Protein AF-A0A060W6D6-F1 (afdb_monomer_lite)

Foldseek 3Di:
DDDDDDDPPDPPPPVPPPPVQDDPVCVVLVVLCVVVVQDPVCLLVDDPVVCVVSVNPDPVSSVRSVVSSVVVVCQVVCVPPHHLVNLVVQLVVLVVQLVCVVVVVVPPPDCPVPPPDDDPVVNVVSVVSNVVSVVVSVVVVVVVVDPPPDPPPDDPPDDDDD

InterPro domains:
  IPR001660 Sterile alpha motif domain [PF00536] (26-70)
  IPR001660 Sterile alpha motif domain [PS50105] (26-75)
  IPR001660 Sterile alpha motif domain [SM00454] (10-75)
  IPR013761 Sterile alpha motif/pointed domain superfamily [G3DSA:1.10.150.50] (19-89)
  IPR013761 Sterile alpha motif/pointed domain superfamily [SSF47769] (26-82)
  IPR017874 CRIC domain [PF10534] (83-144)
  IPR017874 CRIC domain [PS51290] (83-162)
  IPR051566 Connector enhancer of kinase suppressor of Ras [PTHR12844] (21-143)

Organism: Oncorhynchus mykiss (NCBI:txid8022)

Radius of gyration: 28.9 Å; chains: 1; bounding box: 75×68×72 Å

pLDDT: mean 71.38, std 18.23, range [37.25, 92.88]

Secondary structure (DSSP, 8-state):
----------S--------TTS-TTTHHHHHHHHHTT--HHHHHT--HHHHHHTT---HHHHHHHHHHHHHHHHHHHHHHH--HHHHHHHHHHHHHHHHHHHHHHHH-----TTSTT---HHHHHHHHHHHHHHHHHHHHHHHHHS----------------

Sequence (162 aa):
MVLPEDSYFPSHALLPVPHAGLDDCLQQYIKNFEREKINGEQLLHITHQELEELGVT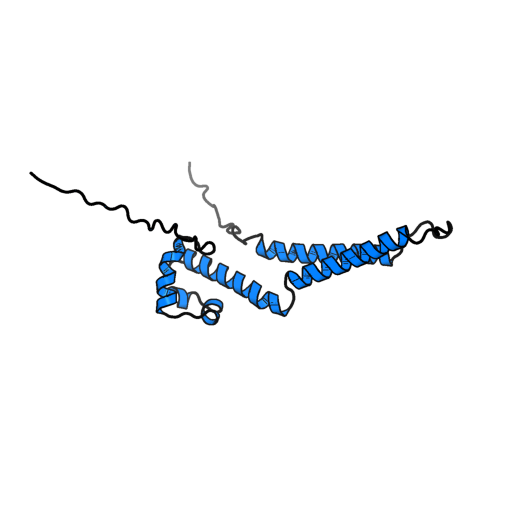RIGHQELILEAVDLLCALNYGLETENLRTLSHKLNASAKNLQNFITGRRRGGHYDGRASRRLPNDFLTSVVDLIGAAKNLLAWLDRWVLPRGGGGGGVLGLEAED

Structure (mmCIF, N/CA/C/O backbone):
data_AF-A0A060W6D6-F1
#
_entry.id   AF-A0A060W6D6-F1
#
loop_
_atom_site.group_PDB
_atom_site.id
_atom_site.type_symbol
_atom_site.label_atom_id
_atom_site.label_alt_id
_atom_site.label_comp_id
_atom_site.label_asym_id
_atom_site.label_entity_id
_atom_site.label_seq_id
_atom_site.pdbx_PDB_ins_code
_atom_site.Cartn_x
_atom_site.Cartn_y
_atom_site.Cartn_z
_atom_site.occupancy
_atom_site.B_iso_or_equiv
_atom_site.auth_seq_id
_atom_site.auth_comp_id
_atom_site.auth_asym_id
_atom_site.auth_atom_id
_atom_site.pdbx_PDB_model_num
ATOM 1 N N . MET A 1 1 ? -53.236 40.724 25.446 1.00 37.25 1 MET A N 1
ATOM 2 C CA . MET A 1 1 ? -52.222 39.705 25.776 1.00 37.25 1 MET A CA 1
ATOM 3 C C . MET A 1 1 ? -51.017 39.981 24.906 1.00 37.25 1 MET A C 1
ATOM 5 O O . MET A 1 1 ? -51.133 39.911 23.693 1.00 37.25 1 MET A O 1
ATOM 9 N N . VAL A 1 2 ? -49.934 40.419 25.537 1.00 40.75 2 VAL A N 1
ATOM 10 C CA . VAL A 1 2 ? -48.627 40.647 24.916 1.00 40.75 2 VAL A CA 1
ATOM 11 C C . VAL A 1 2 ? -47.867 39.326 24.999 1.00 40.75 2 VAL A C 1
ATOM 13 O O . VAL A 1 2 ? -47.764 38.781 26.095 1.00 40.75 2 VAL A O 1
ATOM 16 N N . LEU A 1 3 ? -47.360 38.829 23.873 1.00 39.25 3 LEU A N 1
ATOM 17 C CA . LEU A 1 3 ? -46.240 37.887 23.810 1.00 39.25 3 LEU A CA 1
ATOM 18 C C . LEU A 1 3 ? -45.323 38.308 22.647 1.00 39.25 3 LEU A C 1
ATOM 20 O O . LEU A 1 3 ? -45.827 38.872 21.674 1.00 39.25 3 LEU A O 1
ATOM 24 N N . PRO A 1 4 ? -43.999 38.128 22.785 1.00 47.41 4 PRO A N 1
ATOM 25 C CA . PRO A 1 4 ? -43.001 39.072 22.296 1.00 47.41 4 PRO A CA 1
ATOM 26 C C . PRO A 1 4 ? -42.247 38.590 21.053 1.00 47.41 4 PRO A C 1
ATOM 28 O O . PRO A 1 4 ? -42.197 37.399 20.747 1.00 47.41 4 PRO A O 1
ATOM 31 N N . GLU A 1 5 ? -41.617 39.553 20.382 1.00 45.28 5 GLU A N 1
ATOM 32 C CA . GLU A 1 5 ? -40.485 39.316 19.494 1.00 45.28 5 GLU A CA 1
ATOM 33 C C . GLU A 1 5 ? -39.316 38.736 20.296 1.00 45.28 5 GLU A C 1
ATOM 35 O O . GLU A 1 5 ? -38.897 39.347 21.271 1.00 45.28 5 GLU A O 1
ATOM 40 N N . ASP A 1 6 ? -38.859 37.541 19.915 1.00 44.53 6 ASP A N 1
ATOM 41 C CA . ASP A 1 6 ? -37.457 37.098 19.948 1.00 44.53 6 ASP A CA 1
ATOM 42 C C . ASP A 1 6 ? -37.384 35.603 19.589 1.00 44.53 6 ASP A C 1
ATOM 44 O O . ASP A 1 6 ? -37.548 34.710 20.416 1.00 44.53 6 ASP A O 1
ATOM 48 N N . SER A 1 7 ? -37.091 35.305 18.325 1.00 41.03 7 SER A N 1
ATOM 49 C CA . SER A 1 7 ? -36.279 34.125 17.995 1.00 41.03 7 SER A CA 1
ATOM 50 C C . SER A 1 7 ? -35.308 34.507 16.888 1.00 41.03 7 SER A C 1
ATOM 52 O O . SER A 1 7 ? -35.421 34.145 15.722 1.00 41.03 7 SER A O 1
ATOM 54 N N . TYR A 1 8 ? -34.364 35.339 17.321 1.00 41.38 8 TYR A N 1
ATOM 55 C CA . TYR A 1 8 ? -33.032 35.521 16.771 1.00 41.38 8 TYR A CA 1
ATOM 56 C C . TYR A 1 8 ? -32.533 34.217 16.124 1.00 41.38 8 TYR A C 1
ATOM 58 O O . TYR A 1 8 ? -32.167 33.270 16.817 1.00 41.38 8 TYR A O 1
ATOM 66 N N . PHE A 1 9 ? -32.551 34.153 14.791 1.00 40.53 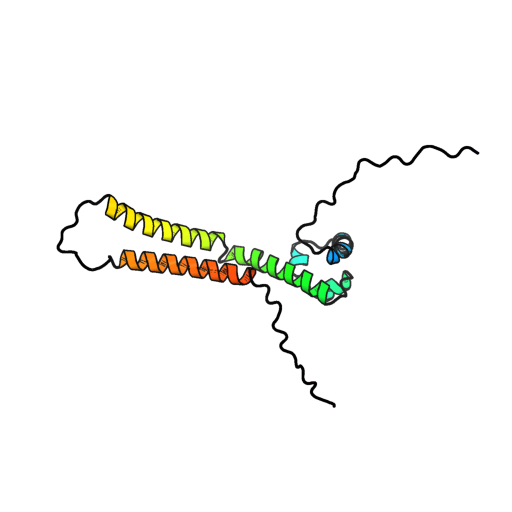9 PHE A N 1
ATOM 67 C CA . PHE A 1 9 ? -31.849 33.115 14.040 1.00 40.53 9 PHE A CA 1
ATOM 68 C C . PHE A 1 9 ? -30.346 33.299 14.301 1.00 40.53 9 PHE A C 1
ATOM 70 O O . PHE A 1 9 ? -29.799 34.332 13.905 1.00 40.53 9 PHE A O 1
ATOM 77 N N . PRO A 1 10 ? -29.645 32.362 14.962 1.00 38.84 10 PRO A N 1
ATOM 78 C CA . PRO A 1 10 ? -28.228 32.544 15.226 1.00 38.84 10 PRO A CA 1
ATOM 79 C C . PRO A 1 10 ? -27.428 32.311 13.938 1.00 38.84 10 PRO A C 1
ATOM 81 O O . PRO A 1 10 ? -27.513 31.248 13.323 1.00 38.84 10 PRO A O 1
ATOM 84 N N . SER A 1 11 ? -26.618 33.302 13.550 1.00 43.44 11 SER A N 1
ATOM 85 C CA . SER A 1 11 ? -25.692 33.312 12.399 1.00 43.44 11 SER A CA 1
ATOM 86 C C . SER A 1 11 ? -24.492 32.359 12.536 1.00 43.44 11 SER A C 1
ATOM 88 O O . SER A 1 11 ? -23.369 32.683 12.158 1.00 43.44 11 SER A O 1
ATOM 90 N N . HIS A 1 12 ? -24.715 31.164 13.066 1.00 49.94 12 HIS A N 1
ATOM 91 C CA . HIS A 1 12 ? -23.753 30.066 13.072 1.00 49.94 12 HIS A CA 1
ATOM 92 C C . HIS A 1 12 ? -24.456 28.798 12.593 1.00 49.94 12 HIS A C 1
ATOM 94 O O . HIS A 1 12 ? -24.421 27.747 13.225 1.00 49.94 12 HIS A O 1
ATOM 100 N N . ALA A 1 13 ? -25.014 28.881 11.383 1.00 44.91 13 ALA A N 1
ATOM 101 C CA . ALA A 1 13 ? -24.938 27.762 10.456 1.00 44.91 13 ALA A CA 1
ATOM 102 C C . ALA A 1 13 ? -23.454 27.548 10.098 1.00 44.91 13 ALA A C 1
ATOM 104 O O . ALA A 1 13 ? -23.007 27.808 8.982 1.00 44.91 13 ALA A O 1
ATOM 105 N N . LEU A 1 14 ? -22.670 27.119 11.091 1.00 47.62 14 LEU A N 1
ATOM 106 C CA . LEU A 1 14 ? -21.474 26.344 10.843 1.00 47.62 14 LEU A CA 1
ATOM 107 C C . LEU A 1 14 ? -22.009 25.083 10.179 1.00 47.62 14 LEU A C 1
ATOM 109 O O . LEU A 1 14 ? -22.481 24.170 10.853 1.00 47.62 14 LEU A O 1
ATOM 113 N N . LEU A 1 15 ? -22.032 25.090 8.843 1.00 46.28 15 LEU A N 1
ATOM 114 C CA . LEU A 1 15 ? -22.067 23.858 8.073 1.00 46.28 15 LEU A CA 1
ATOM 115 C C . LEU A 1 15 ? -21.055 22.941 8.762 1.00 46.28 15 LEU A C 1
ATOM 117 O O . LEU A 1 15 ? -19.901 23.367 8.900 1.00 46.28 15 LEU A O 1
ATOM 121 N N . PRO A 1 16 ? -21.472 21.772 9.282 1.00 48.59 16 PRO A N 1
ATOM 122 C CA . PRO A 1 16 ? -20.532 20.849 9.878 1.00 48.59 16 PRO A CA 1
ATOM 123 C C . PRO A 1 16 ? -19.476 20.634 8.812 1.00 48.59 16 PRO A C 1
ATOM 125 O O . PRO A 1 16 ? -19.795 20.224 7.694 1.00 48.59 16 PRO A O 1
ATOM 128 N N . VAL A 1 17 ? -18.244 21.035 9.117 1.00 52.00 17 VAL A N 1
ATOM 129 C CA . VAL A 1 17 ? -17.104 20.698 8.281 1.00 52.00 17 VAL A CA 1
ATOM 130 C C . VAL A 1 17 ? -17.187 19.182 8.192 1.00 52.00 17 VAL A C 1
ATOM 132 O O . VAL A 1 17 ? -17.145 18.542 9.245 1.00 52.00 17 VAL A O 1
ATOM 135 N N . PRO A 1 18 ? -17.445 18.595 7.013 1.00 46.22 18 PRO A N 1
ATOM 136 C CA . PRO A 1 18 ? -17.610 17.164 6.945 1.00 46.22 18 PRO A CA 1
ATOM 137 C C . PRO A 1 18 ? -16.275 16.603 7.411 1.00 46.22 18 PRO A C 1
ATOM 139 O O . PRO A 1 18 ? -15.227 16.909 6.837 1.00 46.22 18 PRO A O 1
ATOM 142 N N . HIS A 1 19 ? -16.303 15.837 8.495 1.00 48.00 19 HIS A N 1
ATOM 143 C CA . HIS A 1 19 ? -15.219 14.951 8.880 1.00 48.00 19 HIS A CA 1
ATOM 144 C C . HIS A 1 19 ? -15.149 13.869 7.790 1.00 48.00 19 HIS A C 1
ATOM 146 O O . HIS A 1 19 ? -15.548 12.731 8.005 1.00 48.00 19 HIS A O 1
ATOM 152 N N . ALA A 1 20 ? -14.758 14.268 6.575 1.00 49.22 20 ALA A N 1
ATOM 153 C CA . ALA A 1 20 ? -14.854 13.522 5.327 1.00 49.22 20 ALA A CA 1
ATOM 154 C C . ALA A 1 20 ? -13.781 12.429 5.294 1.00 49.22 20 ALA A C 1
ATOM 156 O O . ALA A 1 20 ? -12.821 12.487 4.529 1.00 49.22 20 ALA A O 1
ATOM 157 N N . GLY A 1 21 ? -13.934 11.468 6.196 1.00 53.09 21 GLY A N 1
ATOM 158 C CA . GLY A 1 21 ? -13.052 10.324 6.359 1.00 53.09 21 GLY A CA 1
ATOM 159 C C . GLY A 1 21 ? -13.616 9.249 7.288 1.00 53.09 21 GLY A C 1
ATOM 160 O O . GLY A 1 21 ? -13.242 8.097 7.130 1.00 53.09 21 GLY A O 1
ATOM 161 N N . LEU A 1 22 ? -14.527 9.589 8.210 1.00 60.41 22 LEU A N 1
ATOM 162 C CA . LEU A 1 22 ? -15.214 8.626 9.080 1.00 60.41 22 LEU A CA 1
ATOM 163 C C . LEU A 1 22 ? -16.711 8.644 8.779 1.00 60.41 22 LEU A C 1
ATOM 165 O O . LEU A 1 22 ? -17.303 9.723 8.752 1.00 60.41 22 LEU A O 1
ATOM 169 N N . ASP A 1 23 ? -17.311 7.465 8.599 1.00 72.38 23 ASP A N 1
ATOM 170 C CA . ASP A 1 23 ? -18.759 7.330 8.434 1.00 72.38 23 ASP A CA 1
ATOM 171 C C . ASP A 1 23 ? -19.506 8.034 9.576 1.00 72.38 23 ASP A C 1
ATOM 173 O O . ASP A 1 23 ? -19.101 7.972 10.743 1.00 72.38 23 ASP A O 1
ATOM 177 N N . ASP A 1 24 ? -20.637 8.674 9.261 1.00 75.75 24 ASP A N 1
ATOM 178 C CA . ASP A 1 24 ? -21.458 9.413 10.234 1.00 75.75 24 ASP A CA 1
ATOM 179 C C . ASP A 1 24 ? -21.856 8.548 11.450 1.00 75.75 24 ASP A C 1
ATOM 181 O O . ASP A 1 24 ? -22.065 9.058 12.553 1.00 75.75 24 ASP A O 1
ATOM 185 N N . CYS A 1 25 ? -21.901 7.220 11.285 1.00 76.31 25 CYS A N 1
ATOM 186 C CA . CYS A 1 25 ? -22.187 6.256 12.349 1.00 76.31 25 CYS A CA 1
ATOM 187 C C . CYS A 1 25 ? -21.066 6.112 13.401 1.00 76.31 25 CYS A C 1
ATOM 189 O O . CYS A 1 25 ? -21.333 5.638 14.513 1.00 76.31 25 CYS A O 1
ATOM 191 N N . LEU A 1 26 ? -19.837 6.543 13.090 1.00 80.88 26 LEU A N 1
ATOM 192 C CA . LEU A 1 26 ? -18.664 6.458 13.968 1.00 80.88 26 LEU A CA 1
ATOM 193 C C . LEU A 1 26 ? -18.400 7.753 14.751 1.00 80.88 26 LEU A C 1
ATOM 195 O O . LEU A 1 26 ? -17.689 7.731 15.757 1.00 80.88 26 LEU A O 1
ATOM 199 N N . GLN A 1 27 ? -19.035 8.864 14.363 1.00 82.69 27 GLN A N 1
ATOM 200 C CA . GLN A 1 27 ? -18.894 10.178 15.013 1.00 82.69 27 GLN A CA 1
ATOM 201 C C . GLN A 1 27 ? -19.202 10.143 16.518 1.00 82.69 27 GLN A C 1
ATOM 203 O O . GLN A 1 27 ? -18.577 10.844 17.315 1.00 82.69 27 GLN A O 1
ATOM 208 N N . GLN A 1 28 ? -20.136 9.283 16.936 1.00 83.94 28 GLN A N 1
ATOM 209 C CA . GLN A 1 28 ? -20.504 9.112 18.345 1.00 83.94 28 GLN A CA 1
ATOM 210 C C . GLN A 1 28 ? -19.354 8.595 19.226 1.00 83.94 28 GLN A C 1
ATOM 212 O O . GLN A 1 28 ? -19.357 8.852 20.430 1.00 83.94 28 GLN A O 1
ATOM 217 N N . TYR A 1 29 ? -18.367 7.902 18.649 1.00 85.75 29 TYR A N 1
ATOM 218 C CA . TYR A 1 29 ? -17.255 7.327 19.403 1.00 85.75 29 TYR A CA 1
ATOM 219 C C . TYR A 1 29 ? -16.089 8.291 19.576 1.00 85.75 29 TYR A C 1
ATOM 221 O O . TYR A 1 29 ? -15.342 8.136 20.536 1.00 85.75 29 TYR A O 1
ATOM 229 N N . ILE A 1 30 ? -15.962 9.322 18.734 1.00 83.81 30 ILE A N 1
ATOM 230 C CA . ILE A 1 30 ? -14.834 10.273 18.763 1.00 83.81 30 ILE A CA 1
ATOM 231 C C . ILE A 1 30 ? -14.621 10.845 20.172 1.00 83.81 30 ILE A C 1
ATOM 233 O O . ILE A 1 30 ? -13.504 10.851 20.681 1.00 83.81 30 ILE A O 1
ATOM 237 N N . LYS A 1 31 ? -15.708 11.204 20.867 1.00 83.69 31 LYS A N 1
ATOM 238 C CA . LYS A 1 31 ? -15.656 11.724 22.245 1.00 83.69 31 LYS A CA 1
ATOM 239 C C . LYS A 1 31 ? -15.093 10.724 23.262 1.00 83.69 31 LYS A C 1
ATOM 241 O O . LYS A 1 31 ? -14.565 11.139 24.291 1.00 83.69 31 LYS A O 1
ATOM 246 N N . ASN A 1 32 ? -15.234 9.423 23.016 1.00 86.38 32 ASN A N 1
ATOM 247 C CA . ASN A 1 32 ? -14.671 8.378 23.870 1.00 86.38 32 ASN A CA 1
ATOM 248 C C . ASN A 1 32 ? -13.166 8.232 23.628 1.00 86.38 32 ASN A C 1
ATOM 250 O O . ASN A 1 32 ? -12.413 8.224 24.596 1.00 86.38 32 ASN A O 1
ATOM 254 N N . PHE A 1 33 ? -12.727 8.227 22.366 1.00 86.69 33 PHE A N 1
ATOM 255 C CA . PHE A 1 33 ? -11.301 8.217 22.017 1.00 86.69 33 PHE A CA 1
ATOM 256 C C . PHE A 1 33 ? -10.567 9.457 22.551 1.00 86.69 33 PHE A C 1
ATOM 258 O O . PHE A 1 33 ? -9.471 9.339 23.097 1.00 86.69 33 PHE A O 1
ATOM 265 N N . GLU A 1 34 ? -11.185 10.641 22.458 1.00 85.69 34 GLU A N 1
ATOM 266 C CA . GLU A 1 34 ? -10.627 11.884 23.007 1.00 85.69 34 GLU A CA 1
ATOM 267 C C . GLU A 1 34 ? -10.556 11.868 24.540 1.00 85.69 34 GLU A C 1
ATOM 269 O O . GLU A 1 34 ? -9.562 12.314 25.118 1.00 85.69 34 GLU A O 1
ATOM 274 N N . ARG A 1 35 ? -11.591 11.340 25.210 1.00 88.19 35 ARG A N 1
ATOM 275 C CA . ARG A 1 35 ? -11.634 11.237 26.677 1.00 88.19 35 ARG A CA 1
ATOM 276 C C . ARG A 1 35 ? -10.552 10.303 27.211 1.00 88.19 35 ARG A C 1
ATOM 278 O O . ARG A 1 35 ? -9.870 10.675 28.163 1.00 88.19 35 ARG A O 1
ATOM 285 N N . GLU A 1 36 ? -10.376 9.146 26.578 1.00 87.31 36 GLU A N 1
ATOM 286 C CA . GLU A 1 36 ? -9.322 8.185 26.930 1.00 87.31 36 GLU A CA 1
ATOM 287 C C . GLU A 1 36 ? -7.936 8.591 26.390 1.00 87.31 36 GLU A C 1
ATOM 289 O O . GLU A 1 36 ? -6.944 7.916 26.651 1.00 87.31 36 GLU A O 1
ATOM 294 N N . LYS A 1 37 ? -7.839 9.731 25.685 1.00 86.00 37 LYS A N 1
ATOM 295 C CA . LYS A 1 37 ? -6.596 10.303 25.137 1.00 86.00 37 LYS A CA 1
ATOM 296 C C . LYS A 1 37 ? -5.791 9.317 24.286 1.00 86.00 37 LYS A C 1
ATOM 298 O O . LYS A 1 37 ? -4.561 9.301 24.357 1.00 86.00 37 LYS A O 1
ATOM 303 N N . ILE A 1 38 ? -6.482 8.534 23.462 1.00 86.50 38 ILE A N 1
ATOM 304 C CA . ILE A 1 38 ? -5.843 7.597 22.537 1.00 86.50 38 ILE A CA 1
ATOM 305 C C . ILE A 1 38 ? -4.963 8.383 21.561 1.00 86.50 38 ILE A C 1
ATOM 307 O O . ILE A 1 38 ? -5.441 9.256 20.832 1.00 86.50 38 ILE A O 1
ATOM 311 N N . ASN A 1 39 ? -3.662 8.102 21.570 1.00 85.44 39 ASN A N 1
ATOM 312 C CA . ASN A 1 39 ? -2.721 8.725 20.647 1.00 85.44 39 ASN A CA 1
ATOM 313 C C . ASN A 1 39 ? -2.704 7.989 19.289 1.00 85.44 39 ASN A C 1
ATOM 315 O O . ASN A 1 39 ? -3.267 6.906 19.139 1.00 85.44 39 ASN A O 1
ATOM 319 N N . GLY A 1 40 ? -2.055 8.577 18.279 1.00 82.38 40 GLY A N 1
ATOM 320 C CA . GLY A 1 40 ? -2.015 7.989 16.935 1.00 82.38 40 GLY A CA 1
ATOM 321 C C . GLY A 1 40 ? -1.324 6.622 16.869 1.00 82.38 40 GLY A C 1
ATOM 322 O O . GLY A 1 40 ? -1.726 5.785 16.076 1.00 82.38 40 GLY A O 1
ATOM 323 N N . GLU A 1 41 ? -0.325 6.368 17.715 1.00 82.75 41 GLU A N 1
ATOM 324 C CA . GLU A 1 41 ? 0.393 5.086 17.772 1.00 82.75 41 GLU A CA 1
ATOM 325 C C . GLU A 1 41 ? -0.470 3.979 18.394 1.00 82.75 41 GLU A C 1
ATOM 327 O O . GLU A 1 41 ? -0.557 2.878 17.862 1.00 82.75 41 GLU A O 1
ATOM 332 N N . GLN A 1 42 ? -1.174 4.294 19.479 1.00 85.50 42 GLN A N 1
ATOM 333 C CA . GLN A 1 42 ? -2.141 3.413 20.126 1.00 85.50 42 GLN A CA 1
ATOM 334 C C . GLN A 1 42 ? -3.306 3.103 19.189 1.00 85.50 42 GLN A C 1
ATOM 336 O O . GLN A 1 42 ? -3.723 1.955 19.101 1.00 85.50 42 GLN A O 1
ATOM 341 N N . LEU A 1 43 ? -3.795 4.101 18.444 1.00 88.81 43 LEU A N 1
ATOM 342 C CA . LEU A 1 43 ? -4.859 3.892 17.466 1.00 88.81 43 LEU A CA 1
ATOM 343 C C . LEU A 1 43 ? -4.421 2.957 16.329 1.00 88.81 43 LEU A C 1
ATOM 345 O O . LEU A 1 43 ? -5.225 2.158 15.866 1.00 88.81 43 LEU A O 1
ATOM 349 N N . LEU A 1 44 ? -3.154 3.020 15.905 1.00 85.69 44 LEU A N 1
ATOM 350 C CA . LEU A 1 44 ? -2.599 2.122 14.884 1.00 85.69 44 LEU A CA 1
ATOM 351 C C . LEU A 1 44 ? -2.457 0.667 15.357 1.00 85.69 44 LEU A C 1
ATOM 353 O O . LEU A 1 44 ? -2.387 -0.239 14.530 1.00 85.69 44 LEU A O 1
ATOM 357 N N . HIS A 1 45 ? -2.412 0.439 16.670 1.00 85.19 45 HIS A N 1
ATOM 358 C CA . HIS A 1 45 ? -2.262 -0.885 17.280 1.00 85.19 45 HIS A CA 1
ATOM 359 C C . HIS A 1 45 ? -3.505 -1.348 18.045 1.00 85.19 45 HIS A C 1
ATOM 361 O O . HIS A 1 45 ? -3.431 -2.316 18.801 1.00 85.19 45 HIS A O 1
ATOM 367 N N . ILE A 1 46 ? -4.635 -0.670 17.845 1.00 89.06 46 ILE A N 1
ATOM 368 C CA . ILE A 1 46 ? -5.850 -0.911 18.610 1.00 89.06 46 ILE A CA 1
ATOM 369 C C . ILE A 1 46 ? -6.456 -2.286 18.312 1.00 89.06 46 ILE A C 1
ATOM 371 O O . ILE A 1 46 ? -6.525 -2.734 17.166 1.00 89.06 46 ILE A O 1
ATOM 375 N N . THR A 1 47 ? -6.919 -2.961 19.357 1.00 89.38 47 THR A N 1
ATOM 376 C CA . THR A 1 47 ? -7.531 -4.292 19.283 1.00 89.38 47 THR A CA 1
ATOM 377 C C . THR A 1 47 ? -9.058 -4.238 19.395 1.00 89.38 47 THR A C 1
ATOM 379 O O . THR A 1 47 ? -9.634 -3.258 19.863 1.00 89.38 47 THR A O 1
ATOM 382 N N . HIS A 1 48 ? -9.736 -5.332 19.021 1.00 87.56 48 HIS A N 1
ATOM 383 C CA . HIS A 1 48 ? -11.186 -5.482 19.230 1.00 87.56 48 HIS A CA 1
ATOM 384 C C . HIS A 1 48 ? -11.578 -5.265 20.698 1.00 87.56 48 HIS A C 1
ATOM 386 O O . HIS A 1 48 ? -12.573 -4.607 20.980 1.00 87.56 48 HIS A O 1
ATOM 392 N N . GLN A 1 49 ? -10.769 -5.776 21.630 1.00 88.00 49 GLN A N 1
ATOM 393 C CA . GLN A 1 49 ? -11.024 -5.643 23.061 1.00 88.00 49 GLN A CA 1
ATOM 394 C C . GLN A 1 49 ? -10.923 -4.179 23.517 1.00 88.00 49 GLN A C 1
ATOM 396 O O . GLN A 1 49 ? -11.800 -3.691 24.223 1.00 88.00 49 GLN A O 1
ATOM 401 N N . GLU A 1 50 ? -9.901 -3.448 23.071 1.00 88.62 50 GLU A N 1
ATOM 402 C CA . GLU A 1 50 ? -9.752 -2.025 23.408 1.00 88.62 50 GLU A CA 1
ATOM 403 C C . GLU A 1 50 ? -10.867 -1.174 22.784 1.00 88.62 50 GLU A C 1
ATOM 405 O O . GLU A 1 50 ? -11.337 -0.213 23.393 1.00 88.62 50 GLU A O 1
ATOM 410 N N . LEU A 1 51 ? -11.359 -1.550 21.599 1.00 90.44 51 LEU A N 1
ATOM 411 C CA . LEU A 1 51 ? -12.539 -0.926 20.998 1.00 90.44 51 LEU A CA 1
ATOM 412 C C . LEU A 1 51 ? -13.802 -1.146 21.844 1.00 90.44 51 LEU A C 1
ATOM 414 O O . LEU A 1 51 ? -14.584 -0.207 22.016 1.00 90.44 51 LEU A O 1
ATOM 418 N N . GLU A 1 52 ? -13.993 -2.337 22.416 1.00 88.69 52 GLU A N 1
ATOM 419 C CA . GLU A 1 52 ? -15.092 -2.599 23.355 1.00 88.69 52 GLU A CA 1
ATOM 420 C C . GLU A 1 52 ? -14.979 -1.749 24.622 1.00 88.69 52 GLU A C 1
ATOM 422 O O . GLU A 1 52 ? -15.973 -1.152 25.047 1.00 88.69 52 GLU A O 1
ATOM 427 N N . GLU A 1 53 ? -13.775 -1.631 25.184 1.00 87.94 53 GLU A N 1
ATOM 428 C CA . GLU A 1 53 ? -13.492 -0.798 26.360 1.00 87.94 53 GLU A CA 1
ATOM 429 C C . GLU A 1 53 ? -13.752 0.697 26.082 1.00 87.94 53 GLU A C 1
ATOM 431 O O . GLU A 1 53 ? -14.238 1.426 26.951 1.00 87.94 53 GLU A O 1
ATOM 436 N N . LEU A 1 54 ? -13.557 1.143 24.836 1.00 86.81 54 LEU A N 1
ATOM 437 C CA . LEU A 1 54 ? -13.900 2.490 24.356 1.00 86.81 54 LEU A CA 1
ATOM 438 C C . LEU A 1 54 ? -15.396 2.675 24.027 1.00 86.81 54 LEU A C 1
ATOM 440 O O . LEU A 1 54 ? -15.830 3.765 23.626 1.00 86.81 54 LEU A O 1
ATOM 444 N N . GLY A 1 55 ? -16.213 1.637 24.217 1.00 85.88 55 GLY A N 1
ATOM 445 C CA . GLY A 1 55 ? -17.660 1.651 23.997 1.00 85.88 55 GLY A CA 1
ATOM 446 C C . GLY A 1 55 ? -18.090 1.327 22.564 1.00 85.88 55 GLY A C 1
ATOM 447 O O . GLY A 1 55 ? -19.274 1.461 22.235 1.00 85.88 55 GLY A O 1
ATOM 448 N N . VAL A 1 56 ? -17.169 0.886 21.706 1.00 88.69 56 VAL A N 1
ATOM 449 C CA . VAL A 1 56 ? -17.467 0.367 20.367 1.00 88.69 56 VAL A CA 1
ATOM 450 C C . VAL A 1 56 ? -17.771 -1.128 20.485 1.00 88.69 56 VAL A C 1
ATOM 452 O O . VAL A 1 56 ? -16.918 -1.968 20.248 1.00 88.69 56 VAL A O 1
ATOM 455 N N . THR A 1 57 ? -18.999 -1.481 20.864 1.00 87.00 57 THR A N 1
ATOM 456 C CA . THR A 1 57 ? -19.418 -2.890 21.053 1.00 87.00 57 THR A CA 1
ATOM 457 C C . THR A 1 57 ? -20.056 -3.520 19.816 1.00 87.00 57 THR A C 1
ATOM 459 O O . THR A 1 57 ? -20.305 -4.722 19.766 1.00 87.00 57 THR A O 1
ATOM 462 N N . ARG A 1 58 ? -20.385 -2.708 18.806 1.00 88.81 58 ARG A N 1
ATOM 463 C CA . ARG A 1 58 ? -20.985 -3.198 17.562 1.00 88.81 58 ARG A CA 1
ATOM 464 C C . ARG A 1 58 ? -19.890 -3.760 16.668 1.00 88.81 58 ARG A C 1
ATOM 466 O O . ARG A 1 58 ? -19.064 -2.986 16.196 1.00 88.81 58 ARG A O 1
ATOM 473 N N . ILE A 1 59 ? -19.968 -5.055 16.363 1.00 86.25 59 ILE A N 1
ATOM 474 C CA . ILE A 1 59 ? -19.003 -5.766 15.505 1.00 86.25 59 ILE A CA 1
ATOM 475 C C . ILE A 1 59 ? -18.769 -5.010 14.190 1.00 86.25 59 ILE A C 1
ATOM 477 O O . ILE A 1 59 ? -17.641 -4.653 13.892 1.00 86.25 59 ILE A O 1
ATOM 481 N N . GLY A 1 60 ? -19.829 -4.621 13.471 1.00 84.19 60 GLY A N 1
ATOM 482 C CA . GLY A 1 60 ? -19.667 -3.879 12.213 1.00 84.19 60 GLY A CA 1
ATOM 483 C C . GLY A 1 60 ? -18.982 -2.511 12.361 1.00 84.19 60 GLY A C 1
ATOM 484 O O . GLY A 1 60 ? -18.308 -2.064 11.447 1.00 84.19 60 GLY A O 1
ATOM 485 N N . HIS A 1 61 ? -19.107 -1.834 13.509 1.00 87.19 61 HIS A N 1
ATOM 486 C CA . HIS A 1 61 ? -18.377 -0.581 13.745 1.00 87.19 61 HIS A CA 1
ATOM 487 C C . HIS A 1 61 ? -16.910 -0.838 14.102 1.00 87.19 61 HIS A C 1
ATOM 489 O O . HIS A 1 61 ? -16.049 -0.056 13.707 1.00 87.19 61 HIS A O 1
ATOM 495 N N . GLN A 1 62 ? -16.626 -1.917 14.839 1.00 86.06 62 GLN A N 1
ATOM 496 C CA . GLN A 1 62 ? -15.253 -2.345 15.099 1.00 86.06 62 GLN A CA 1
ATOM 497 C C . GLN A 1 62 ? -14.550 -2.693 13.784 1.00 86.06 62 GLN A C 1
ATOM 499 O O . GLN A 1 62 ? -13.451 -2.206 13.553 1.00 86.06 62 GLN A O 1
ATOM 504 N N . GLU A 1 63 ? -15.211 -3.448 12.902 1.00 87.25 63 GLU A N 1
ATOM 505 C CA . GLU A 1 63 ? -14.688 -3.814 11.581 1.00 87.25 63 GLU A CA 1
ATOM 506 C C . GLU A 1 63 ? -14.361 -2.580 10.733 1.00 87.25 63 GLU A C 1
ATOM 508 O O . GLU A 1 63 ? -13.259 -2.499 10.206 1.00 87.25 63 GLU A O 1
ATOM 513 N N . LEU A 1 64 ? -15.250 -1.580 10.671 1.00 87.88 64 LEU A N 1
ATOM 514 C CA . LEU A 1 64 ? -14.987 -0.333 9.936 1.00 87.88 64 LEU A CA 1
ATOM 515 C C . LEU A 1 64 ? -13.771 0.432 10.483 1.00 87.88 64 LEU A C 1
ATOM 517 O O . LEU A 1 64 ? -12.962 0.954 9.715 1.00 87.88 64 LEU A O 1
ATOM 521 N N . ILE A 1 65 ? -13.633 0.517 11.812 1.00 88.25 65 ILE A N 1
ATOM 522 C CA . ILE A 1 65 ? -12.498 1.206 12.444 1.00 88.25 65 ILE A CA 1
ATOM 523 C C . ILE A 1 65 ? -11.203 0.432 12.200 1.00 88.25 65 ILE A C 1
ATOM 525 O O . ILE A 1 65 ? -10.196 1.038 11.840 1.00 88.25 65 ILE A O 1
ATOM 529 N N . LEU A 1 66 ? -11.221 -0.888 12.376 1.00 88.19 66 LEU A N 1
ATOM 530 C CA . LEU A 1 66 ? -10.051 -1.736 12.169 1.00 88.19 66 LEU A CA 1
ATOM 531 C C . LEU A 1 66 ? -9.635 -1.773 10.700 1.00 88.19 66 LEU A C 1
ATOM 533 O O . LEU A 1 66 ? -8.446 -1.707 10.423 1.00 88.19 66 LEU A O 1
ATOM 537 N N . GLU A 1 67 ? -10.581 -1.772 9.762 1.00 86.00 67 GLU A N 1
ATOM 538 C CA . GLU A 1 67 ? -10.285 -1.649 8.334 1.00 86.00 67 GLU A CA 1
ATOM 539 C C . GLU A 1 67 ? -9.616 -0.300 8.032 1.00 86.00 67 GLU A C 1
ATOM 541 O O . GLU A 1 67 ? -8.587 -0.253 7.360 1.00 86.00 67 GLU A O 1
ATOM 546 N N . ALA A 1 68 ? -10.126 0.804 8.585 1.00 86.69 68 ALA A N 1
ATOM 547 C CA . ALA A 1 68 ? -9.487 2.112 8.439 1.00 86.69 68 ALA A CA 1
ATOM 548 C C . ALA A 1 68 ? -8.072 2.147 9.052 1.00 86.69 68 ALA A C 1
ATOM 550 O O . ALA A 1 68 ? -7.161 2.740 8.465 1.00 86.69 68 ALA A O 1
ATOM 551 N N . VAL A 1 69 ? -7.871 1.498 10.204 1.00 89.25 69 VAL A N 1
ATOM 552 C CA . VAL A 1 69 ? -6.558 1.355 10.850 1.00 89.25 69 VAL A CA 1
ATOM 553 C C . VAL A 1 69 ? -5.620 0.488 10.013 1.00 89.25 69 VAL A C 1
ATOM 555 O O . VAL A 1 69 ? -4.480 0.890 9.805 1.00 89.25 69 VAL A O 1
ATOM 558 N N . ASP A 1 70 ? -6.080 -0.632 9.459 1.00 83.75 70 ASP A N 1
ATOM 559 C CA . ASP A 1 70 ? -5.298 -1.501 8.573 1.00 83.75 70 ASP A CA 1
ATOM 560 C C . ASP A 1 70 ? -4.865 -0.759 7.305 1.00 83.75 70 ASP A C 1
ATOM 562 O O . ASP A 1 70 ? -3.708 -0.855 6.883 1.00 83.75 70 ASP A O 1
ATOM 566 N N . LEU A 1 71 ? -5.761 0.041 6.723 1.00 82.31 71 LEU A N 1
ATOM 567 C CA . LEU A 1 71 ? -5.455 0.914 5.591 1.00 82.31 71 LEU A CA 1
ATOM 568 C C . LEU A 1 71 ? -4.411 1.975 5.976 1.00 82.31 71 LEU A C 1
ATOM 570 O O . LEU A 1 71 ? -3.461 2.227 5.229 1.00 82.31 71 LEU A O 1
ATOM 574 N N . LEU A 1 72 ? -4.534 2.581 7.156 1.00 84.44 72 LEU A N 1
ATOM 575 C CA . LEU A 1 72 ? -3.561 3.557 7.642 1.00 84.44 72 LEU A CA 1
ATOM 576 C C . LEU A 1 72 ? -2.202 2.902 7.945 1.00 84.44 72 LEU A C 1
ATOM 578 O O . LEU A 1 72 ? -1.161 3.458 7.593 1.00 84.44 72 LEU A O 1
ATOM 582 N N . CYS A 1 73 ? -2.199 1.696 8.510 1.00 83.38 73 CYS A N 1
ATOM 583 C CA . CYS A 1 73 ? -1.019 0.870 8.735 1.00 83.38 73 CYS A CA 1
ATOM 584 C C . CYS A 1 73 ? -0.352 0.514 7.409 1.00 83.38 73 CYS A C 1
ATOM 586 O O . CYS A 1 73 ? 0.839 0.753 7.248 1.00 83.38 73 CYS A O 1
ATOM 588 N N . ALA A 1 74 ? -1.083 0.025 6.412 1.00 74.62 74 ALA A N 1
ATOM 589 C CA . ALA A 1 74 ? -0.513 -0.289 5.105 1.00 74.62 74 ALA A CA 1
ATOM 590 C C . ALA A 1 74 ? 0.038 0.962 4.384 1.00 74.62 74 ALA A C 1
ATOM 592 O O . ALA A 1 74 ? 1.019 0.856 3.642 1.00 74.62 74 ALA A O 1
ATOM 593 N N . LEU A 1 75 ? -0.502 2.157 4.653 1.00 71.06 75 LEU A N 1
ATOM 594 C CA . LEU A 1 75 ? 0.085 3.424 4.206 1.00 71.06 75 LEU A CA 1
ATOM 595 C C . LEU A 1 75 ? 1.380 3.753 4.971 1.00 71.06 75 LEU A C 1
ATOM 597 O O . LEU A 1 75 ? 2.381 4.128 4.353 1.00 71.06 75 LEU A O 1
ATOM 601 N N . ASN A 1 76 ? 1.369 3.589 6.295 1.00 72.12 76 ASN A N 1
ATOM 602 C CA . ASN A 1 76 ? 2.488 3.889 7.189 1.00 72.12 76 ASN A CA 1
ATOM 603 C C . ASN A 1 76 ? 3.668 2.911 7.012 1.00 72.12 76 ASN A C 1
ATOM 605 O O . ASN A 1 76 ? 4.818 3.332 6.972 1.00 72.12 76 ASN A O 1
ATOM 609 N N . TYR A 1 77 ? 3.396 1.622 6.801 1.00 63.09 77 TYR A N 1
ATOM 610 C CA . TYR A 1 77 ? 4.390 0.587 6.495 1.00 63.09 77 TYR A CA 1
ATOM 611 C C . TYR A 1 77 ? 4.801 0.593 5.016 1.00 63.09 77 TYR A C 1
ATOM 613 O O . TYR A 1 77 ? 5.961 0.340 4.685 1.00 63.09 77 TYR A O 1
ATOM 621 N N . GLY A 1 78 ? 3.889 0.946 4.100 1.00 55.88 78 GLY A N 1
ATOM 622 C CA . GLY A 1 78 ? 4.202 1.131 2.678 1.00 55.88 78 GLY A CA 1
ATOM 623 C C . GLY A 1 78 ? 5.227 2.245 2.429 1.00 55.88 78 GLY A C 1
ATOM 624 O O . GLY A 1 78 ? 5.918 2.241 1.408 1.00 55.88 78 GLY A O 1
ATOM 625 N N . LEU A 1 79 ? 5.376 3.173 3.379 1.00 51.94 79 LEU A N 1
ATOM 626 C CA . LEU A 1 79 ? 6.383 4.231 3.374 1.00 51.94 79 LEU A CA 1
ATOM 627 C C . LEU A 1 79 ? 7.827 3.713 3.493 1.00 51.94 79 LEU A C 1
ATOM 629 O O . LEU A 1 79 ? 8.713 4.365 2.939 1.00 51.94 79 LEU A O 1
ATOM 633 N N . GLU A 1 80 ? 8.065 2.547 4.104 1.00 52.41 80 GLU A N 1
ATOM 634 C CA . GLU A 1 80 ? 9.425 2.054 4.373 1.00 52.41 80 GLU A CA 1
ATOM 635 C C . GLU A 1 80 ? 10.037 1.177 3.267 1.00 52.41 80 GLU A C 1
ATOM 637 O O . GLU A 1 80 ? 11.258 1.040 3.229 1.00 52.41 80 GLU A O 1
ATOM 642 N N . THR A 1 81 ? 9.261 0.614 2.326 1.00 54.78 81 THR A N 1
ATOM 643 C CA . THR A 1 81 ? 9.840 -0.317 1.325 1.00 54.78 81 THR A CA 1
ATOM 644 C C . THR A 1 81 ? 9.364 -0.149 -0.121 1.00 54.78 81 THR A C 1
ATOM 646 O O . THR A 1 81 ? 10.194 -0.236 -1.024 1.00 54.78 81 THR A O 1
ATOM 649 N N . GLU A 1 82 ? 8.097 0.176 -0.400 1.00 61.09 82 GLU A N 1
ATOM 650 C CA . GLU A 1 82 ? 7.646 0.474 -1.773 1.00 61.09 82 GLU A CA 1
ATOM 651 C C . GLU A 1 82 ? 6.289 1.204 -1.788 1.00 61.09 82 GLU A C 1
ATOM 653 O O . GLU A 1 82 ? 5.218 0.608 -1.879 1.00 61.09 82 GLU A O 1
ATOM 658 N N . ASN A 1 83 ? 6.331 2.536 -1.702 1.00 70.06 83 ASN A N 1
ATOM 659 C CA . ASN A 1 83 ? 5.146 3.396 -1.777 1.00 70.06 83 ASN A CA 1
ATOM 660 C C . ASN A 1 83 ? 4.854 3.858 -3.219 1.00 70.06 83 ASN A C 1
ATOM 662 O O . ASN A 1 83 ? 5.701 3.780 -4.118 1.00 70.06 83 ASN A O 1
ATOM 666 N N . LEU A 1 84 ? 3.654 4.418 -3.425 1.00 77.31 84 LEU A N 1
ATOM 667 C CA . LEU A 1 84 ? 3.204 5.026 -4.685 1.00 77.31 84 LEU A CA 1
ATOM 668 C C . LEU A 1 84 ? 4.255 5.958 -5.311 1.00 77.31 84 LEU A C 1
ATOM 670 O O . LEU A 1 84 ? 4.410 5.991 -6.532 1.00 77.31 84 LEU A O 1
ATOM 674 N N . ARG A 1 85 ? 5.007 6.696 -4.484 1.00 79.56 85 ARG A N 1
ATOM 675 C CA . ARG A 1 85 ? 6.069 7.597 -4.946 1.00 79.56 85 ARG A CA 1
ATOM 676 C C . ARG A 1 85 ? 7.213 6.817 -5.596 1.00 79.56 85 ARG A C 1
ATOM 678 O O . ARG A 1 85 ? 7.630 7.196 -6.688 1.00 79.56 85 ARG A O 1
ATOM 685 N N . THR A 1 86 ? 7.682 5.724 -4.997 1.00 83.00 86 THR A N 1
ATOM 686 C CA . THR A 1 86 ? 8.730 4.867 -5.581 1.00 83.00 86 THR A CA 1
ATOM 687 C C . THR A 1 86 ? 8.261 4.198 -6.875 1.00 83.00 86 THR A C 1
ATOM 689 O O . THR A 1 86 ? 8.989 4.215 -7.871 1.00 83.00 86 THR A O 1
ATOM 692 N N . LEU A 1 87 ? 7.033 3.670 -6.906 1.00 85.75 87 LEU A N 1
ATOM 693 C CA . LEU A 1 87 ? 6.457 3.042 -8.105 1.00 85.75 87 LEU A CA 1
ATOM 694 C C . LEU A 1 87 ? 6.268 4.053 -9.247 1.00 85.75 87 LEU A C 1
ATOM 696 O O . LEU A 1 87 ? 6.659 3.788 -10.385 1.00 85.75 87 LEU A O 1
ATOM 700 N N . SER A 1 88 ? 5.757 5.245 -8.935 1.00 85.94 88 SER A N 1
ATOM 701 C CA . SER A 1 88 ? 5.630 6.358 -9.882 1.00 85.94 88 SER A CA 1
ATOM 702 C C . SER A 1 88 ? 6.994 6.831 -10.395 1.00 85.94 88 SER A C 1
ATOM 704 O O . SER A 1 88 ? 7.167 7.072 -11.592 1.00 85.94 88 SER A O 1
ATOM 706 N N . HIS A 1 89 ? 8.007 6.891 -9.524 1.00 87.75 89 HIS A N 1
ATOM 707 C CA . HIS A 1 89 ? 9.363 7.253 -9.925 1.00 87.75 89 HIS A CA 1
ATOM 708 C C . HIS A 1 89 ? 9.977 6.219 -10.881 1.00 87.75 89 HIS A C 1
ATOM 710 O O . HIS A 1 89 ? 10.532 6.607 -11.911 1.00 87.75 89 HIS A O 1
ATOM 716 N N . LYS A 1 90 ? 9.816 4.916 -10.600 1.00 88.62 90 LYS A N 1
ATOM 717 C CA . LYS A 1 90 ? 10.248 3.821 -11.490 1.00 88.62 90 LYS A CA 1
ATOM 718 C C . LYS A 1 90 ? 9.542 3.883 -12.851 1.00 88.62 90 LYS A C 1
ATOM 720 O O . LYS A 1 90 ? 10.208 3.804 -13.884 1.00 88.62 90 LYS A O 1
ATOM 725 N N . LEU A 1 91 ? 8.223 4.097 -12.866 1.00 92.38 91 LEU A N 1
ATOM 726 C CA . LEU A 1 91 ? 7.442 4.282 -14.095 1.00 92.38 91 LEU A CA 1
ATOM 727 C C . LEU A 1 91 ? 7.966 5.470 -14.917 1.00 92.38 91 LEU A C 1
ATOM 729 O O . LEU A 1 91 ? 8.227 5.337 -16.111 1.00 92.38 91 LEU A O 1
ATOM 733 N N . ASN A 1 92 ? 8.164 6.621 -14.271 1.00 92.19 92 ASN A N 1
ATOM 734 C CA . ASN A 1 92 ? 8.631 7.841 -14.924 1.00 92.19 92 ASN A CA 1
ATOM 735 C C . ASN A 1 92 ? 10.058 7.695 -15.475 1.00 92.19 92 ASN A C 1
ATOM 737 O O . ASN A 1 92 ? 10.345 8.156 -16.579 1.00 92.19 92 ASN A O 1
ATOM 741 N N . ALA A 1 93 ? 10.953 7.035 -14.734 1.00 91.81 93 ALA A N 1
ATOM 742 C CA . ALA A 1 93 ? 12.305 6.737 -15.199 1.00 91.81 93 ALA A CA 1
ATOM 743 C C . ALA A 1 93 ? 12.281 5.839 -16.447 1.00 91.81 93 ALA A C 1
ATOM 745 O O . ALA A 1 93 ? 12.941 6.149 -17.440 1.00 91.81 93 ALA A O 1
ATOM 746 N N . SER A 1 94 ? 11.458 4.785 -16.439 1.00 91.00 94 SER A N 1
ATOM 747 C CA . SER A 1 94 ? 11.305 3.893 -17.591 1.00 91.00 94 SER A CA 1
ATOM 748 C C . SER A 1 94 ? 10.693 4.604 -18.810 1.00 91.00 94 SER A C 1
ATOM 750 O O . SER A 1 94 ? 11.193 4.479 -19.930 1.00 91.00 94 SER A O 1
ATOM 752 N N . ALA A 1 95 ? 9.683 5.454 -18.596 1.00 91.50 95 ALA A N 1
ATOM 753 C CA . ALA A 1 95 ? 9.066 6.255 -19.653 1.00 91.50 95 ALA A CA 1
ATOM 754 C C . ALA A 1 95 ? 10.057 7.253 -20.280 1.00 91.50 95 ALA A C 1
ATOM 756 O O . ALA A 1 95 ? 10.101 7.397 -21.504 1.00 91.50 95 ALA A O 1
ATOM 757 N N . LYS A 1 96 ? 10.892 7.908 -19.461 1.00 90.31 96 LYS A N 1
ATOM 758 C CA . LYS A 1 96 ? 11.961 8.804 -19.935 1.00 90.31 96 LYS A CA 1
ATOM 759 C C . LYS A 1 96 ? 13.036 8.056 -20.713 1.00 90.31 96 LYS A C 1
ATOM 761 O O . LYS A 1 96 ? 13.461 8.539 -21.760 1.00 90.31 96 LYS A O 1
ATOM 766 N N . ASN A 1 97 ? 13.446 6.875 -20.250 1.00 88.31 97 ASN A N 1
ATOM 767 C CA . ASN A 1 97 ? 14.393 6.033 -20.980 1.00 88.31 97 ASN A CA 1
ATOM 768 C C . ASN A 1 97 ? 13.848 5.667 -22.367 1.00 88.31 97 ASN A C 1
ATOM 770 O O . ASN A 1 97 ? 14.530 5.881 -23.372 1.00 88.31 97 ASN A O 1
ATOM 774 N N . LEU A 1 98 ? 12.585 5.241 -22.448 1.00 88.00 98 LEU A N 1
ATOM 775 C CA . LEU A 1 98 ? 11.928 4.952 -23.721 1.00 88.00 98 LEU A CA 1
ATOM 776 C C . LEU A 1 98 ? 11.837 6.198 -24.618 1.00 88.00 98 LEU A C 1
ATOM 778 O O . LEU A 1 98 ? 12.137 6.141 -25.815 1.00 88.00 98 LEU A O 1
ATOM 782 N N . GLN A 1 99 ? 11.473 7.346 -24.043 1.00 87.81 99 GLN A N 1
ATOM 783 C CA . GLN A 1 99 ? 11.406 8.619 -24.758 1.00 87.81 99 GLN A CA 1
ATOM 784 C C . GLN A 1 99 ? 12.775 9.043 -25.308 1.00 87.81 99 GLN A C 1
ATOM 786 O O . GLN A 1 99 ? 12.847 9.536 -26.437 1.00 87.81 99 GLN A O 1
ATOM 791 N N . ASN A 1 100 ? 13.860 8.808 -24.568 1.00 85.62 100 ASN A N 1
ATOM 792 C CA . ASN A 1 100 ? 15.225 9.073 -25.019 1.00 85.62 100 ASN A CA 1
ATOM 793 C C . ASN A 1 100 ? 15.604 8.191 -26.214 1.00 85.62 100 ASN A C 1
ATOM 795 O O . ASN A 1 100 ? 16.166 8.706 -27.181 1.00 85.62 100 ASN A O 1
ATOM 799 N N . PHE A 1 101 ? 15.222 6.908 -26.225 1.00 82.00 101 PHE A N 1
ATOM 800 C CA . PHE A 1 101 ? 15.421 6.047 -27.397 1.00 82.00 101 PHE A CA 1
ATOM 801 C C . PHE A 1 101 ? 14.637 6.536 -28.622 1.00 82.00 101 PHE A C 1
ATOM 803 O O . PHE A 1 101 ? 15.172 6.566 -29.732 1.00 82.00 101 PHE A O 1
ATOM 810 N N . ILE A 1 102 ? 13.381 6.951 -28.439 1.00 80.56 102 ILE A N 1
ATOM 811 C CA . ILE A 1 102 ? 12.538 7.470 -29.529 1.00 80.56 102 ILE A CA 1
ATOM 812 C C . ILE A 1 102 ? 13.105 8.789 -30.073 1.00 80.56 102 ILE A C 1
ATOM 814 O O . ILE A 1 102 ? 13.194 8.984 -31.286 1.00 80.56 102 ILE A O 1
ATOM 818 N N . THR A 1 103 ? 13.517 9.692 -29.186 1.00 79.50 103 THR A N 1
ATOM 819 C CA . THR A 1 103 ? 14.027 11.022 -29.550 1.00 79.50 103 THR A CA 1
ATOM 820 C C . THR A 1 103 ? 15.432 10.943 -30.147 1.00 79.50 103 THR A C 1
ATOM 822 O O . THR A 1 103 ? 15.728 11.653 -31.109 1.00 79.50 103 THR A O 1
ATOM 825 N N . GLY A 1 104 ? 16.278 10.038 -29.646 1.00 68.25 104 GLY A N 1
ATOM 826 C CA . GLY A 1 104 ? 17.598 9.745 -30.204 1.00 68.25 104 GLY A CA 1
ATOM 827 C C . GLY A 1 104 ? 17.516 9.252 -31.649 1.00 68.25 104 GLY A C 1
ATOM 828 O O . GLY A 1 104 ? 18.266 9.728 -32.498 1.00 68.25 104 GLY A O 1
ATOM 829 N N . ARG A 1 105 ? 16.522 8.411 -31.972 1.00 64.00 105 ARG A N 1
ATOM 830 C CA . ARG A 1 105 ? 16.235 8.018 -33.366 1.00 64.00 105 ARG A CA 1
ATOM 831 C C . ARG A 1 105 ? 15.755 9.179 -34.236 1.00 64.00 105 ARG A C 1
ATOM 833 O O . ARG A 1 105 ? 16.067 9.211 -35.417 1.00 64.00 105 ARG A O 1
ATOM 840 N N . ARG A 1 106 ? 15.006 10.135 -33.674 1.00 60.72 106 ARG A N 1
ATOM 841 C CA . ARG A 1 106 ? 14.524 11.315 -34.417 1.00 60.72 106 ARG A CA 1
ATOM 842 C C . ARG A 1 106 ? 15.629 12.337 -34.713 1.00 60.72 106 ARG A C 1
ATOM 844 O O . A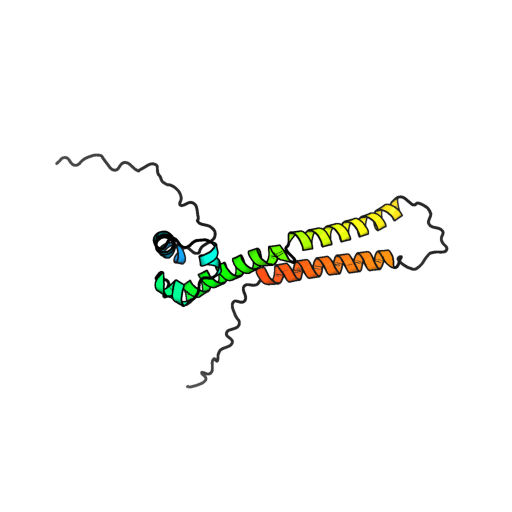RG A 1 106 ? 15.509 13.060 -35.694 1.00 60.72 106 ARG A O 1
ATOM 851 N N . ARG A 1 107 ? 16.681 12.409 -33.886 1.00 58.16 107 ARG A N 1
ATOM 852 C CA . ARG A 1 107 ? 17.832 13.317 -34.081 1.00 58.16 107 ARG A CA 1
ATOM 853 C C . ARG A 1 107 ? 18.990 12.689 -34.866 1.00 58.16 107 ARG A C 1
ATOM 855 O O . ARG A 1 107 ? 19.682 13.403 -35.583 1.00 58.16 107 ARG A O 1
ATOM 862 N N . GLY A 1 108 ? 19.193 11.376 -34.763 1.00 52.28 108 GLY A N 1
ATOM 863 C CA . GLY A 1 108 ? 20.207 10.637 -35.518 1.00 52.28 108 GLY A CA 1
ATOM 864 C C . GLY A 1 108 ? 19.710 10.237 -36.905 1.00 52.28 108 GLY A C 1
ATOM 865 O O . GLY A 1 108 ? 19.327 9.091 -37.118 1.00 52.28 108 GLY A O 1
ATOM 866 N N . GLY A 1 109 ? 19.717 11.175 -37.852 1.00 50.94 109 GLY A N 1
ATOM 867 C CA . GLY A 1 109 ? 19.386 10.942 -39.263 1.00 50.94 109 GLY A CA 1
ATOM 868 C C . GLY A 1 109 ? 20.429 10.117 -40.030 1.00 50.94 109 GLY A C 1
ATOM 869 O O . GLY A 1 109 ? 20.887 10.548 -41.084 1.00 50.94 109 GLY A O 1
ATOM 870 N N . HIS A 1 110 ? 20.815 8.939 -39.535 1.00 48.12 110 HIS A N 1
ATOM 871 C CA . HIS A 1 110 ? 21.664 8.016 -40.288 1.00 48.12 110 HIS A CA 1
ATOM 872 C C . HIS A 1 110 ? 21.131 6.586 -40.211 1.00 48.12 110 HIS A C 1
ATOM 874 O O . HIS A 1 110 ? 21.585 5.734 -39.452 1.00 48.12 110 HIS A O 1
ATOM 880 N N . TYR A 1 111 ? 20.100 6.356 -41.018 1.00 49.31 111 TYR A N 1
ATOM 881 C CA . TYR A 1 111 ? 19.597 5.036 -41.354 1.00 49.31 111 TYR A CA 1
ATOM 882 C C . TYR A 1 111 ? 20.565 4.421 -42.375 1.00 49.31 111 TYR A C 1
ATOM 884 O O . TYR A 1 111 ? 20.361 4.557 -43.579 1.00 49.31 111 TYR A O 1
ATOM 892 N N . ASP A 1 112 ? 21.643 3.776 -41.923 1.00 45.31 112 ASP A N 1
ATOM 893 C CA . ASP A 1 112 ? 22.353 2.849 -42.807 1.00 45.31 112 ASP A CA 1
ATOM 894 C C . ASP A 1 112 ? 21.442 1.627 -43.001 1.00 45.31 112 ASP A C 1
ATOM 896 O O . ASP A 1 112 ? 21.154 0.866 -42.069 1.00 45.31 112 ASP A O 1
ATOM 900 N N . GLY A 1 113 ? 20.928 1.485 -44.224 1.00 52.03 113 GLY A N 1
ATOM 901 C CA . GLY A 1 113 ? 19.946 0.489 -44.655 1.00 52.03 113 GLY A CA 1
ATOM 902 C C . GLY A 1 113 ? 20.377 -0.972 -44.488 1.00 52.03 113 GLY A C 1
ATOM 903 O O . GLY A 1 113 ? 19.635 -1.869 -44.887 1.00 52.03 113 GLY A O 1
ATOM 904 N N . ARG A 1 114 ? 21.532 -1.242 -43.871 1.00 45.50 114 ARG A N 1
ATOM 905 C CA . ARG A 1 114 ? 22.025 -2.588 -43.559 1.00 45.50 114 ARG A CA 1
ATOM 906 C C . ARG A 1 114 ? 21.618 -3.115 -42.175 1.00 45.50 114 ARG A C 1
ATOM 908 O O . ARG A 1 114 ? 21.633 -4.326 -41.976 1.00 45.50 114 ARG A O 1
ATOM 915 N N . ALA A 1 115 ? 21.177 -2.254 -41.252 1.00 46.75 115 ALA A N 1
ATOM 916 C CA . ALA A 1 115 ? 20.645 -2.651 -39.934 1.00 46.75 115 ALA A CA 1
ATOM 917 C C . ALA A 1 115 ? 19.106 -2.792 -39.912 1.00 46.75 115 ALA A C 1
ATOM 919 O O . ALA A 1 115 ? 18.470 -2.842 -38.856 1.00 46.75 115 ALA A O 1
ATOM 920 N N . SER A 1 116 ? 18.484 -2.858 -41.091 1.00 48.19 116 SER A N 1
ATOM 921 C CA . SER A 1 116 ? 17.059 -3.133 -41.244 1.00 48.19 116 SER A CA 1
ATOM 922 C C . SER A 1 116 ? 16.754 -4.563 -40.787 1.00 48.19 116 SER A C 1
ATOM 924 O O . SER A 1 116 ? 17.062 -5.509 -41.512 1.00 48.19 116 SER A O 1
ATOM 926 N 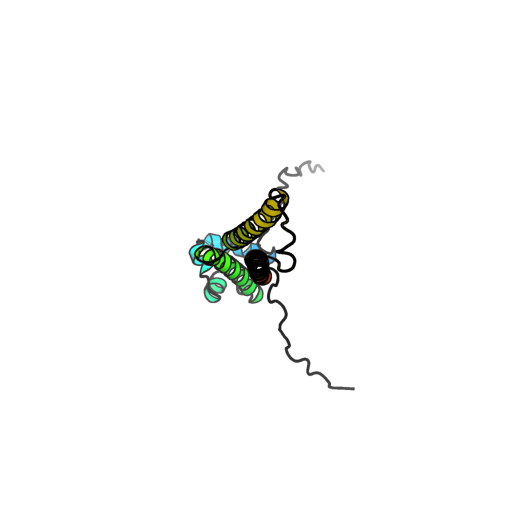N . ARG A 1 117 ? 16.194 -4.717 -39.571 1.00 50.38 117 ARG A N 1
ATOM 927 C CA . ARG A 1 117 ? 15.083 -5.650 -39.226 1.00 50.38 117 ARG A CA 1
ATOM 928 C C . ARG A 1 117 ? 14.897 -5.942 -37.735 1.00 50.38 117 ARG A C 1
ATOM 930 O O . ARG A 1 117 ? 13.887 -6.547 -37.391 1.00 50.38 117 ARG A O 1
ATOM 937 N N . ARG A 1 118 ? 15.798 -5.545 -36.833 1.00 51.25 118 ARG A N 1
ATOM 938 C CA . ARG A 1 118 ? 15.600 -5.788 -35.391 1.00 51.25 118 ARG A CA 1
ATOM 939 C C . ARG A 1 118 ? 15.459 -4.470 -34.650 1.00 51.25 118 ARG A C 1
ATOM 941 O O . ARG A 1 118 ? 16.358 -3.637 -34.700 1.00 51.25 118 ARG A O 1
ATOM 948 N N . LEU A 1 119 ? 14.329 -4.279 -33.962 1.00 58.75 119 LEU A N 1
ATOM 949 C CA . LEU A 1 119 ? 14.273 -3.289 -32.891 1.00 58.75 119 LEU A CA 1
ATOM 950 C C . LEU A 1 119 ? 15.453 -3.598 -31.948 1.00 58.75 119 LEU A C 1
ATOM 952 O O . LEU A 1 119 ? 15.586 -4.760 -31.557 1.00 58.75 119 LEU A O 1
ATOM 956 N N . PRO A 1 120 ? 16.335 -2.623 -31.647 1.00 67.69 120 PRO A N 1
ATOM 957 C CA . PRO A 1 120 ? 17.436 -2.806 -30.709 1.00 67.69 120 PRO A CA 1
ATOM 958 C C . PRO A 1 120 ? 16.912 -3.481 -29.445 1.00 67.69 120 PRO A C 1
ATOM 960 O O . PRO A 1 120 ? 15.870 -3.067 -28.936 1.00 67.69 120 PRO A O 1
ATOM 963 N N . ASN A 1 121 ? 17.597 -4.523 -28.973 1.00 75.06 121 ASN A N 1
ATOM 964 C CA . ASN A 1 121 ? 17.156 -5.297 -27.812 1.00 75.06 121 ASN A CA 1
ATOM 965 C C . ASN A 1 121 ? 16.891 -4.365 -26.616 1.00 75.06 121 ASN A C 1
ATOM 967 O O . ASN A 1 121 ? 15.837 -4.434 -26.004 1.00 75.06 121 ASN A O 1
ATOM 971 N N . ASP A 1 122 ? 17.739 -3.353 -26.441 1.00 78.50 122 ASP A N 1
ATOM 972 C CA . ASP A 1 122 ? 17.611 -2.313 -25.413 1.00 78.50 122 ASP A CA 1
ATOM 973 C C . ASP A 1 122 ? 16.298 -1.514 -25.484 1.00 78.50 122 ASP A C 1
ATOM 975 O O . ASP A 1 122 ? 15.748 -1.117 -24.459 1.00 78.50 122 ASP A O 1
ATOM 979 N N . PHE A 1 123 ? 15.748 -1.300 -26.685 1.00 82.19 123 PHE A N 1
ATOM 980 C CA . PHE A 1 123 ? 14.440 -0.662 -26.842 1.00 82.19 123 PHE A CA 1
ATOM 981 C C . PHE A 1 123 ? 13.313 -1.593 -26.391 1.00 82.19 123 PHE A C 1
ATOM 983 O O . PHE A 1 123 ? 12.385 -1.147 -25.723 1.00 82.19 123 PHE A O 1
ATOM 990 N N . LEU A 1 124 ? 13.390 -2.877 -26.752 1.00 86.75 124 LEU A N 1
ATOM 991 C CA . LEU A 1 124 ? 12.415 -3.874 -26.311 1.00 86.75 124 LEU A CA 1
ATOM 992 C C . LEU A 1 124 ? 12.482 -4.064 -24.791 1.00 86.75 124 LEU A C 1
ATOM 994 O O . LEU A 1 124 ? 11.437 -4.064 -24.150 1.00 86.75 124 LEU A O 1
ATOM 998 N N . THR A 1 125 ? 13.682 -4.115 -24.213 1.00 87.56 125 THR A N 1
ATOM 999 C CA . THR A 1 125 ? 13.907 -4.125 -22.762 1.00 87.56 125 THR A CA 1
ATOM 1000 C C . THR A 1 125 ? 13.279 -2.902 -22.103 1.00 87.56 125 THR A C 1
ATOM 1002 O O . THR A 1 125 ? 12.480 -3.057 -21.190 1.00 87.56 125 THR A O 1
ATOM 1005 N N . SER A 1 126 ? 13.506 -1.694 -22.633 1.00 87.06 126 SER A N 1
ATOM 1006 C CA . SER A 1 126 ? 12.892 -0.475 -22.088 1.00 87.06 126 SER A CA 1
ATOM 1007 C C . SER A 1 126 ? 11.358 -0.489 -22.150 1.00 87.06 126 SER A C 1
ATOM 1009 O O . SER A 1 126 ? 10.708 0.045 -21.251 1.00 87.06 126 SER A O 1
ATOM 1011 N N . VAL A 1 127 ? 10.757 -1.094 -23.182 1.00 91.25 127 VAL A N 1
ATOM 1012 C CA . VAL A 1 127 ? 9.297 -1.282 -23.256 1.00 91.25 127 VAL A CA 1
ATOM 1013 C C . VAL A 1 127 ? 8.823 -2.291 -22.208 1.00 91.25 127 VAL A C 1
ATOM 1015 O O . VAL A 1 127 ? 7.828 -2.041 -21.528 1.00 91.25 127 VAL A O 1
ATOM 1018 N N . VAL A 1 128 ? 9.530 -3.4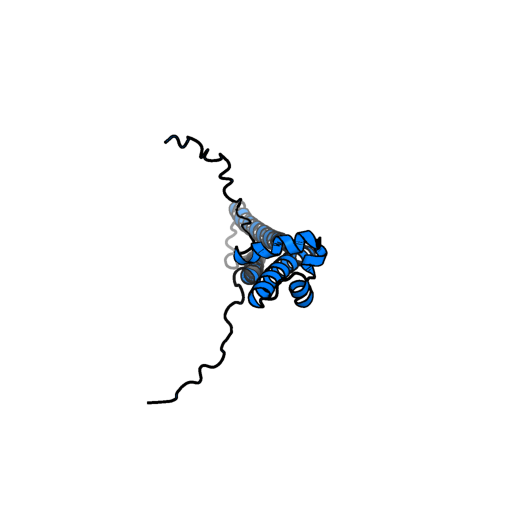12 -22.049 1.00 92.31 128 VAL A N 1
ATOM 1019 C CA . VAL A 1 128 ? 9.215 -4.437 -21.042 1.00 92.31 128 VAL A CA 1
ATOM 1020 C C . VAL A 1 128 ? 9.337 -3.871 -19.625 1.00 92.31 128 VAL A C 1
ATOM 1022 O O . VAL A 1 128 ? 8.433 -4.082 -18.818 1.00 92.31 128 VAL A O 1
ATOM 1025 N N . ASP A 1 129 ? 10.372 -3.081 -19.348 1.00 91.06 129 ASP A N 1
ATOM 1026 C CA . ASP A 1 12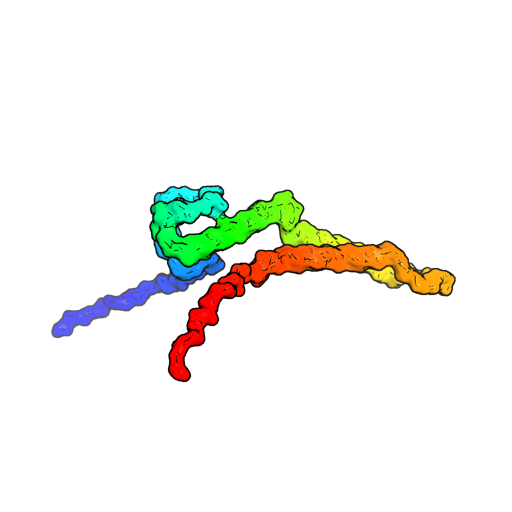9 ? 10.581 -2.411 -18.062 1.00 91.06 129 ASP A CA 1
ATOM 1027 C C . ASP A 1 129 ? 9.458 -1.414 -17.757 1.00 91.06 129 ASP A C 1
ATOM 1029 O O . ASP A 1 129 ? 8.988 -1.320 -16.622 1.00 91.06 129 ASP A O 1
ATOM 1033 N N . LEU A 1 130 ? 8.988 -0.670 -18.767 1.00 92.88 130 LEU A N 1
ATOM 1034 C CA . LEU A 1 130 ? 7.865 0.260 -18.614 1.00 92.88 130 LEU A CA 1
ATOM 1035 C C . LEU A 1 130 ? 6.567 -0.484 -18.296 1.00 92.88 130 LEU A C 1
ATOM 1037 O O . LEU A 1 130 ? 5.837 -0.090 -17.385 1.00 92.88 130 LEU A O 1
ATOM 1041 N N . ILE A 1 131 ? 6.299 -1.579 -19.010 1.00 92.88 131 ILE A N 1
ATOM 1042 C CA . ILE A 1 131 ? 5.141 -2.441 -18.751 1.00 92.88 131 ILE A CA 1
ATOM 1043 C C . ILE A 1 131 ? 5.234 -3.049 -17.347 1.00 92.88 131 ILE A C 1
ATOM 1045 O O . ILE A 1 131 ? 4.233 -3.074 -16.634 1.00 92.88 131 ILE A O 1
ATOM 1049 N N . GLY A 1 132 ? 6.414 -3.510 -16.927 1.00 90.12 132 GLY A N 1
ATOM 1050 C CA . GLY A 1 132 ? 6.649 -4.043 -15.584 1.00 90.12 132 GLY A CA 1
ATOM 1051 C C . GLY A 1 132 ? 6.372 -3.008 -14.493 1.00 90.12 132 GLY A C 1
ATOM 1052 O O . GLY A 1 132 ? 5.620 -3.281 -13.558 1.00 90.12 132 GLY A O 1
ATOM 1053 N N . ALA A 1 133 ? 6.893 -1.788 -14.651 1.00 89.81 133 ALA A N 1
ATOM 1054 C CA . ALA A 1 133 ? 6.633 -0.689 -13.723 1.00 89.81 133 ALA A CA 1
ATOM 1055 C C . ALA A 1 133 ? 5.138 -0.317 -13.660 1.00 89.81 133 ALA A C 1
ATOM 1057 O O . ALA A 1 133 ? 4.606 -0.101 -12.571 1.00 89.81 133 ALA A O 1
ATOM 1058 N N . ALA A 1 134 ? 4.444 -0.301 -14.803 1.00 91.75 134 ALA A N 1
ATOM 1059 C CA . ALA A 1 134 ? 3.007 -0.032 -14.871 1.00 91.75 134 ALA A CA 1
ATOM 1060 C C . ALA A 1 134 ? 2.167 -1.136 -14.212 1.00 91.75 134 ALA A C 1
ATOM 1062 O O . ALA A 1 134 ? 1.242 -0.832 -13.463 1.00 91.75 134 ALA A O 1
ATOM 1063 N N . LYS A 1 135 ? 2.507 -2.412 -14.439 1.00 87.94 135 LYS A N 1
ATOM 1064 C CA . LYS A 1 135 ? 1.841 -3.554 -13.792 1.00 87.94 135 LYS A CA 1
ATOM 1065 C C . LYS A 1 135 ? 2.004 -3.524 -12.279 1.00 87.94 135 LYS A C 1
ATOM 1067 O O . LYS A 1 135 ? 1.031 -3.753 -11.572 1.00 87.94 135 LYS A O 1
ATOM 1072 N N . ASN A 1 136 ? 3.199 -3.206 -11.786 1.00 84.69 136 ASN A N 1
ATOM 1073 C CA . ASN A 1 136 ? 3.450 -3.104 -10.349 1.00 84.69 136 ASN A CA 1
ATOM 1074 C C . ASN A 1 136 ? 2.666 -1.948 -9.721 1.00 84.69 136 ASN A C 1
ATOM 1076 O O . ASN A 1 136 ? 2.098 -2.107 -8.646 1.00 84.69 136 ASN A O 1
ATOM 1080 N N . LEU A 1 137 ? 2.586 -0.806 -10.411 1.00 86.38 137 LEU A N 1
ATOM 1081 C CA . LEU A 1 137 ? 1.768 0.324 -9.976 1.00 86.38 137 LEU A CA 1
ATOM 1082 C C . LEU A 1 137 ? 0.274 -0.027 -9.947 1.00 86.38 137 LEU A C 1
ATOM 1084 O O . LEU A 1 137 ? -0.410 0.291 -8.979 1.00 86.38 137 LEU A O 1
ATOM 1088 N N . LEU A 1 138 ? -0.222 -0.716 -10.977 1.00 85.19 138 LEU A N 1
ATOM 1089 C CA . LEU A 1 138 ? -1.608 -1.172 -11.038 1.00 85.19 138 LEU A CA 1
ATOM 1090 C C . LEU A 1 138 ? -1.915 -2.188 -9.935 1.00 85.19 138 LEU A C 1
ATOM 1092 O O . LEU A 1 138 ? -2.908 -2.034 -9.242 1.00 85.19 138 LEU A O 1
ATOM 1096 N N . ALA A 1 139 ? -1.051 -3.183 -9.732 1.00 82.56 139 ALA A N 1
ATOM 1097 C CA . ALA A 1 139 ? -1.204 -4.177 -8.672 1.00 82.56 139 ALA A CA 1
ATOM 1098 C C . ALA A 1 139 ? -1.129 -3.558 -7.270 1.00 82.56 139 ALA A C 1
ATOM 1100 O O . ALA A 1 139 ? -1.720 -4.089 -6.335 1.00 82.56 139 ALA A O 1
ATOM 1101 N N . TRP A 1 140 ? -0.400 -2.449 -7.110 1.00 83.00 140 TRP A N 1
ATOM 1102 C CA . TRP A 1 140 ? -0.427 -1.671 -5.878 1.00 83.00 140 TRP A CA 1
ATOM 1103 C C . TRP A 1 140 ? -1.783 -0.985 -5.706 1.00 83.00 140 TRP A C 1
ATOM 1105 O O . TRP A 1 140 ? -2.388 -1.147 -4.657 1.00 83.00 140 TRP A O 1
ATOM 1115 N N . LEU A 1 141 ? -2.298 -0.297 -6.732 1.00 82.12 141 LEU A N 1
ATOM 1116 C CA . LEU A 1 141 ? -3.611 0.364 -6.686 1.00 82.12 141 LEU A CA 1
ATOM 1117 C C . LEU A 1 141 ? -4.769 -0.621 -6.477 1.00 82.12 141 LEU A C 1
ATOM 1119 O O . LEU A 1 141 ? -5.681 -0.326 -5.716 1.00 82.12 141 LEU A O 1
ATOM 1123 N N . ASP A 1 142 ? -4.718 -1.795 -7.100 1.00 81.31 142 ASP A N 1
ATOM 1124 C CA . ASP A 1 142 ? -5.755 -2.831 -7.011 1.00 81.31 142 ASP A CA 1
ATOM 1125 C C . ASP A 1 142 ? -5.976 -3.324 -5.568 1.00 81.31 142 ASP A C 1
ATOM 1127 O O . ASP A 1 142 ? -7.102 -3.601 -5.167 1.00 81.31 142 ASP A O 1
ATOM 1131 N N . ARG A 1 143 ? -4.919 -3.324 -4.742 1.00 72.44 143 ARG A N 1
ATOM 1132 C CA . ARG A 1 143 ? -4.994 -3.658 -3.305 1.00 72.44 143 ARG A CA 1
ATOM 1133 C C . ARG A 1 143 ? -5.785 -2.642 -2.478 1.00 72.44 143 ARG A C 1
ATOM 1135 O O . ARG A 1 143 ? -6.199 -2.981 -1.378 1.00 72.44 143 ARG A O 1
ATOM 1142 N N . TRP A 1 144 ? -5.961 -1.425 -2.990 1.00 66.19 144 TRP A N 1
ATOM 1143 C CA . TRP A 1 144 ? -6.663 -0.324 -2.322 1.00 66.19 144 TRP A CA 1
ATOM 1144 C C . TRP A 1 144 ? -8.014 -0.005 -2.964 1.00 66.19 144 TRP A C 1
ATOM 1146 O O . TRP A 1 144 ? -8.919 0.477 -2.295 1.00 66.19 144 TRP A O 1
ATOM 1156 N N . VAL A 1 145 ? -8.145 -0.237 -4.273 1.00 63.81 145 VAL A N 1
ATOM 1157 C CA . VAL A 1 145 ? -9.353 0.075 -5.053 1.00 63.81 145 VAL A CA 1
ATOM 1158 C C . VAL A 1 145 ? -10.443 -0.982 -4.868 1.00 63.81 145 VAL A C 1
ATOM 1160 O O . VAL A 1 145 ? -11.620 -0.666 -5.025 1.00 63.81 145 VAL A O 1
ATOM 1163 N N . LEU A 1 146 ? -10.080 -2.215 -4.508 1.00 55.78 146 LEU A N 1
ATOM 1164 C CA . LEU A 1 146 ? -11.035 -3.265 -4.173 1.00 55.78 146 LEU A CA 1
ATOM 1165 C C . LEU A 1 146 ? -11.093 -3.442 -2.649 1.00 55.78 146 LEU A C 1
ATOM 1167 O O . LEU A 1 146 ? -10.291 -4.213 -2.111 1.00 55.78 146 LEU A O 1
ATOM 1171 N N . PRO A 1 147 ? -12.041 -2.795 -1.938 1.00 54.75 147 PRO A N 1
ATOM 1172 C CA . PRO A 1 147 ? -12.418 -3.290 -0.624 1.00 54.75 147 PRO A CA 1
ATOM 1173 C C . PRO A 1 147 ? -12.811 -4.753 -0.817 1.00 54.75 147 PRO A C 1
ATOM 1175 O O . PRO A 1 147 ? -13.650 -5.079 -1.662 1.00 54.75 147 PRO A O 1
ATOM 1178 N N . ARG A 1 148 ? -12.162 -5.666 -0.091 1.00 52.75 148 ARG A N 1
ATOM 1179 C CA . ARG A 1 148 ? -12.472 -7.105 -0.113 1.00 52.75 148 ARG A CA 1
ATOM 1180 C C . ARG A 1 148 ? -13.803 -7.370 0.609 1.00 52.75 148 ARG A C 1
ATOM 1182 O O . ARG A 1 148 ? -13.884 -8.248 1.457 1.00 52.75 148 ARG A O 1
ATOM 1189 N N . GLY A 1 149 ? -14.850 -6.622 0.273 1.00 53.41 149 GLY A N 1
ATOM 1190 C CA . GLY A 1 149 ? -16.217 -6.831 0.724 1.00 53.41 149 GLY A CA 1
ATOM 1191 C C . GLY A 1 149 ? -16.978 -7.673 -0.295 1.00 53.41 149 GLY A C 1
ATOM 1192 O O . GLY A 1 149 ? -17.242 -7.215 -1.403 1.00 53.41 149 GLY A O 1
ATOM 1193 N N . GLY A 1 150 ? -17.339 -8.903 0.083 1.00 48.34 150 GLY A N 1
ATOM 1194 C CA . GLY A 1 150 ? -18.302 -9.717 -0.671 1.00 48.34 150 GLY A CA 1
ATOM 1195 C C . GLY A 1 150 ? -17.874 -11.146 -1.014 1.00 48.34 150 GLY A C 1
ATOM 1196 O O . GLY A 1 150 ? -18.180 -11.626 -2.098 1.00 48.34 150 GLY A O 1
ATOM 1197 N N . GLY A 1 151 ? -17.168 -11.839 -0.117 1.00 42.34 151 GLY A N 1
ATOM 1198 C CA . GLY A 1 151 ? -16.839 -13.266 -0.248 1.00 42.34 151 GLY A CA 1
ATOM 1199 C C . GLY A 1 151 ? -17.605 -14.182 0.711 1.00 42.34 151 GLY A C 1
ATOM 1200 O O . GLY A 1 151 ? -17.109 -15.251 1.043 1.00 42.34 151 GLY A O 1
ATOM 1201 N N . GLY A 1 152 ? -18.776 -13.768 1.202 1.00 42.78 152 GLY A N 1
ATOM 1202 C CA . GLY A 1 152 ? -19.658 -14.589 2.036 1.00 42.78 152 GLY A CA 1
ATOM 1203 C C . GLY A 1 152 ? -20.545 -15.505 1.195 1.00 42.78 152 GLY A C 1
ATOM 1204 O O . GLY A 1 152 ? -21.755 -15.316 1.145 1.00 42.78 152 GLY A O 1
ATOM 1205 N N . GLY A 1 153 ? -19.957 -16.493 0.517 1.00 43.69 153 GLY A N 1
ATOM 1206 C CA . GLY A 1 153 ? -20.689 -17.594 -0.121 1.00 43.69 153 GLY A CA 1
ATOM 1207 C C . GLY A 1 153 ? -21.167 -18.613 0.916 1.00 43.69 153 GLY A C 1
ATOM 1208 O O . GLY A 1 153 ? -20.725 -19.758 0.906 1.00 43.69 153 GLY A O 1
ATOM 1209 N N . GLY A 1 154 ? -22.009 -18.175 1.852 1.00 41.75 154 GLY A N 1
ATOM 1210 C CA . GLY A 1 154 ? -22.637 -19.010 2.869 1.00 41.75 154 GLY A CA 1
ATOM 1211 C C . GLY A 1 154 ? -24.044 -19.422 2.445 1.00 41.75 154 GLY A C 1
ATOM 1212 O O . GLY A 1 154 ? -24.972 -18.635 2.546 1.00 41.75 154 GLY A O 1
ATOM 1213 N N . VAL A 1 155 ? -24.163 -20.662 1.968 1.00 51.47 155 VAL A N 1
ATOM 1214 C CA . VAL A 1 155 ? -25.300 -21.580 2.163 1.00 51.47 155 VAL A CA 1
ATOM 1215 C C . VAL A 1 155 ? -26.711 -20.959 2.094 1.00 51.47 155 VAL A C 1
ATOM 1217 O O . VAL A 1 155 ? -27.307 -20.628 3.112 1.00 51.47 155 VAL A O 1
ATOM 1220 N N . LEU A 1 156 ? -27.313 -20.933 0.902 1.00 47.91 156 LEU A N 1
ATOM 1221 C CA . LEU A 1 156 ? -28.773 -21.014 0.775 1.00 47.91 156 LEU A CA 1
ATOM 1222 C C . LEU A 1 156 ? -29.142 -22.446 0.395 1.00 47.91 156 LEU A C 1
ATOM 1224 O O . LEU A 1 156 ? -29.387 -22.770 -0.761 1.00 47.91 156 LEU A O 1
ATOM 1228 N N . GLY A 1 157 ? -29.122 -23.312 1.406 1.00 50.38 157 GLY A N 1
ATOM 1229 C CA . GLY A 1 157 ? -29.956 -24.500 1.416 1.00 50.38 157 GLY A CA 1
ATOM 1230 C C . GLY A 1 157 ? -31.287 -24.113 2.041 1.00 50.38 157 GLY A C 1
ATOM 1231 O O . GLY A 1 157 ? -31.357 -24.018 3.258 1.00 50.38 157 GLY A O 1
ATOM 1232 N N . LEU A 1 158 ? -32.300 -23.864 1.214 1.00 47.41 158 LEU A N 1
ATOM 1233 C CA . LEU A 1 158 ? -33.719 -23.887 1.574 1.00 47.41 158 LEU A CA 1
ATOM 1234 C C . LEU A 1 158 ? -34.500 -24.249 0.305 1.00 47.41 158 LEU A C 1
ATOM 1236 O O . LEU A 1 158 ? -35.032 -23.387 -0.383 1.00 47.41 158 LEU A O 1
ATOM 1240 N N . GLU A 1 159 ? -34.522 -25.541 -0.010 1.00 43.81 159 GLU A N 1
ATOM 1241 C CA . GLU A 1 159 ? -35.572 -26.130 -0.837 1.00 43.81 159 GLU A CA 1
ATOM 1242 C C . GLU A 1 159 ? -36.353 -27.063 0.092 1.00 43.81 159 GLU A C 1
ATOM 1244 O O . GLU A 1 159 ? -35.922 -28.174 0.404 1.00 43.81 159 GLU A O 1
ATOM 1249 N N . ALA A 1 160 ? -37.439 -26.526 0.644 1.00 47.56 160 ALA A N 1
ATOM 1250 C CA . ALA A 1 160 ? -38.467 -27.252 1.368 1.00 47.56 160 ALA A CA 1
ATOM 1251 C C . ALA A 1 160 ? -39.808 -26.534 1.143 1.00 47.56 160 ALA A C 1
ATOM 1253 O O . ALA A 1 160 ? -39.933 -25.368 1.514 1.00 47.56 160 ALA A O 1
ATOM 1254 N N . GLU A 1 161 ? -40.749 -27.294 0.566 1.00 43.25 161 GLU A N 1
ATOM 1255 C CA . GLU A 1 161 ? -42.218 -27.123 0.546 1.00 43.25 161 GLU A CA 1
ATOM 1256 C C . GLU A 1 161 ? -42.731 -25.970 -0.351 1.00 43.25 161 GLU A C 1
ATOM 1258 O O . GLU A 1 161 ? -42.321 -24.823 -0.213 1.00 43.25 161 GLU A O 1
ATOM 1263 N N . ASP A 1 162 ? -43.544 -26.206 -1.388 1.00 46.00 162 ASP A N 1
ATOM 1264 C CA . ASP A 1 162 ? -44.769 -27.028 -1.509 1.00 46.00 162 ASP A CA 1
ATOM 1265 C C . ASP A 1 162 ? -44.851 -27.758 -2.872 1.00 46.00 162 ASP A C 1
ATOM 1267 O O . ASP A 1 162 ? -44.462 -27.147 -3.900 1.00 46.00 162 ASP A O 1
#